Protein AF-A0A6G3MNH8-F1 (afdb_monomer)

Secondary structure (DSSP, 8-state):
-HHHHHHHHHHHHGGGSS-----EEEEEHHHHHHHHHHHHHHHHHT----SEEEEES-----S----HHHHHTTT-SSS-HHHHHHHHHHHTT----GGG---------

Foldseek 3Di:
DVVVVVVVVVCVVVVPDDDDDAAEFEDEADGLCVSVVVQVVCVVVVHDHGPYYYYHNYPNDLDPDPDPVVVVCCVDPVRHPVNVVVVSCVVVVVDDPPPPPPDPDPDDD

pLDDT: mean 75.55, std 18.02, range [35.78, 96.06]

Structure (mmCIF, N/CA/C/O backbone):
data_AF-A0A6G3MNH8-F1
#
_entry.id   AF-A0A6G3MNH8-F1
#
loop_
_atom_site.group_PDB
_atom_site.id
_atom_site.type_symbol
_atom_site.label_atom_id
_atom_site.label_alt_id
_atom_site.label_comp_id
_atom_site.label_asym_id
_atom_site.label_entity_id
_atom_site.label_seq_id
_atom_site.pdbx_PDB_ins_code
_atom_site.Cartn_x
_atom_site.Cartn_y
_atom_site.Cartn_z
_atom_site.occupancy
_atom_site.B_iso_or_equiv
_atom_site.auth_seq_id
_atom_site.auth_comp_id
_atom_site.auth_asym_id
_atom_site.auth_atom_id
_atom_site.pdbx_PDB_model_num
ATOM 1 N N . PHE A 1 1 ? 3.666 -0.097 7.304 1.00 88.25 1 PHE A N 1
ATOM 2 C CA . PHE A 1 1 ? 3.098 -1.074 8.266 1.00 88.25 1 PHE A CA 1
ATOM 3 C C . PHE A 1 1 ? 3.260 -0.611 9.705 1.00 88.25 1 PHE A C 1
ATOM 5 O O . PHE A 1 1 ? 2.251 -0.411 10.350 1.00 88.25 1 PHE A O 1
ATOM 12 N N . TYR A 1 2 ? 4.476 -0.385 10.215 1.00 92.62 2 TYR A N 1
ATOM 13 C CA . TYR A 1 2 ? 4.651 0.056 11.611 1.00 92.62 2 TYR A CA 1
ATOM 14 C C . TYR A 1 2 ? 3.930 1.371 11.926 1.00 92.62 2 TYR A C 1
ATOM 16 O O . TYR A 1 2 ? 3.237 1.448 12.929 1.00 92.62 2 TYR A O 1
ATOM 24 N N . VAL A 1 3 ? 3.977 2.337 11.003 1.00 91.25 3 VAL A N 1
ATOM 25 C CA . VAL A 1 3 ? 3.197 3.585 11.092 1.00 91.25 3 VAL A CA 1
ATOM 26 C C . VAL A 1 3 ? 1.692 3.319 11.211 1.00 91.25 3 VAL A C 1
ATOM 28 O O . VAL A 1 3 ? 1.011 3.986 11.975 1.00 91.25 3 VAL A O 1
ATOM 31 N N . TYR A 1 4 ? 1.173 2.305 10.511 1.00 91.00 4 TYR A N 1
ATOM 32 C CA . TYR A 1 4 ? -0.231 1.913 10.633 1.00 91.00 4 TYR A CA 1
ATOM 33 C C . TYR A 1 4 ? -0.532 1.345 12.022 1.00 91.00 4 TYR A C 1
ATOM 35 O O . TYR A 1 4 ? -1.508 1.745 12.642 1.00 91.00 4 TYR A O 1
ATOM 43 N N . CYS A 1 5 ? 0.319 0.454 12.539 1.00 90.19 5 CYS A N 1
ATOM 44 C CA . CYS A 1 5 ? 0.157 -0.075 13.892 1.00 90.19 5 CYS A CA 1
ATOM 45 C C . CYS A 1 5 ? 0.201 1.040 14.941 1.00 90.19 5 CYS A C 1
ATOM 47 O O . CYS A 1 5 ? -0.641 1.054 15.830 1.00 90.19 5 CYS A O 1
ATOM 49 N N . TRP A 1 6 ? 1.137 1.983 14.805 1.00 89.75 6 TRP A N 1
ATOM 50 C CA . TRP A 1 6 ? 1.223 3.157 15.670 1.00 89.75 6 TRP A CA 1
ATOM 51 C C . TRP A 1 6 ? -0.060 3.991 15.597 1.00 89.75 6 TRP A C 1
ATOM 53 O O . TRP A 1 6 ? -0.683 4.232 16.623 1.00 89.75 6 TRP A O 1
ATOM 63 N N . ALA A 1 7 ? -0.542 4.309 14.393 1.00 86.56 7 ALA A N 1
ATOM 64 C CA . ALA A 1 7 ? -1.792 5.041 14.211 1.00 86.56 7 ALA A CA 1
ATOM 65 C C . ALA A 1 7 ? -3.006 4.302 14.802 1.00 86.56 7 ALA A C 1
ATOM 67 O O . ALA A 1 7 ? -3.892 4.932 15.370 1.00 86.56 7 ALA A O 1
ATOM 68 N N . VAL A 1 8 ? -3.075 2.972 14.697 1.00 84.88 8 VAL A N 1
ATOM 69 C CA . VAL A 1 8 ? -4.150 2.174 15.314 1.00 84.88 8 VAL A CA 1
ATOM 70 C C . VAL A 1 8 ? -4.048 2.184 16.843 1.00 84.88 8 VAL A C 1
ATOM 72 O O . VAL A 1 8 ? -5.078 2.261 17.512 1.00 84.88 8 VAL A O 1
ATOM 75 N N . LEU A 1 9 ? -2.838 2.112 17.402 1.00 83.50 9 LEU A N 1
ATOM 76 C CA . LEU A 1 9 ? -2.605 2.169 18.847 1.00 83.50 9 LEU A CA 1
ATOM 77 C C . LEU A 1 9 ? -2.957 3.545 19.415 1.00 83.50 9 LEU A C 1
ATOM 79 O O . LEU A 1 9 ? -3.740 3.610 20.356 1.00 83.50 9 LEU A O 1
ATOM 83 N N . GLU A 1 10 ? -2.485 4.627 18.798 1.00 75.56 10 GLU A N 1
ATOM 84 C CA . GLU A 1 10 ? -2.843 6.001 19.179 1.00 75.56 10 GLU A CA 1
ATOM 85 C C . GLU A 1 10 ? -4.349 6.239 19.076 1.00 75.56 10 GLU A C 1
ATOM 87 O O . GLU A 1 10 ? -4.965 6.801 19.979 1.00 75.56 10 GLU A O 1
ATOM 92 N N . ASN A 1 11 ? -4.985 5.738 18.012 1.00 67.19 11 ASN A N 1
ATOM 93 C CA . ASN A 1 11 ? -6.437 5.820 17.894 1.00 67.19 11 ASN A CA 1
ATOM 94 C C . ASN A 1 11 ? -7.151 5.059 19.013 1.00 67.19 11 ASN A C 1
ATOM 96 O O . ASN A 1 11 ? -8.184 5.538 19.465 1.00 67.19 11 ASN A O 1
ATOM 100 N N . LYS A 1 12 ? -6.622 3.923 19.490 1.00 60.50 12 LYS A N 1
ATOM 101 C CA . LYS A 1 12 ? -7.172 3.230 20.666 1.00 60.50 12 LYS A CA 1
ATOM 102 C C . LYS A 1 12 ? -6.968 4.045 21.946 1.00 60.50 12 LYS A C 1
ATOM 104 O O . LYS A 1 12 ? -7.919 4.175 22.712 1.00 60.50 12 LYS A O 1
ATOM 109 N N . ILE A 1 13 ? -5.784 4.629 22.137 1.00 52.66 13 ILE A N 1
ATOM 110 C CA . ILE A 1 13 ? -5.415 5.427 23.319 1.00 52.66 13 ILE A CA 1
ATOM 111 C C . ILE A 1 13 ? -6.277 6.697 23.427 1.00 52.66 13 ILE A C 1
ATOM 113 O O . ILE A 1 13 ? -6.819 6.978 24.491 1.00 52.66 13 ILE A O 1
ATOM 117 N N . PHE A 1 14 ? -6.511 7.406 22.3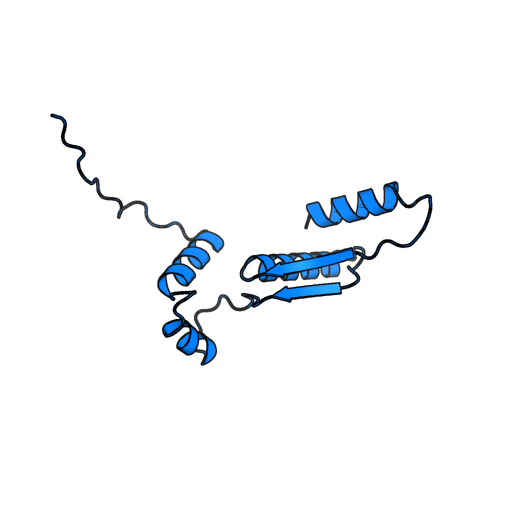20 1.00 51.78 14 PHE A N 1
ATOM 118 C CA . PHE A 1 14 ? -7.352 8.612 22.287 1.00 51.78 14 PHE A CA 1
ATOM 119 C C . PHE A 1 14 ? -8.869 8.334 22.236 1.00 51.78 14 PHE A C 1
ATOM 121 O O . PHE A 1 14 ? -9.657 9.274 22.290 1.00 51.78 14 PHE A O 1
ATOM 128 N N . SER A 1 15 ? -9.307 7.074 22.101 1.00 50.09 15 SER A N 1
ATOM 129 C CA . SER A 1 15 ? -10.726 6.713 21.891 1.00 50.09 15 SER A CA 1
ATOM 130 C C . SER A 1 15 ? -11.530 6.373 23.149 1.00 50.09 15 SER A C 1
ATOM 132 O O . SER A 1 15 ? -12.679 5.953 23.019 1.00 50.09 15 SER A O 1
ATOM 134 N N . GLN A 1 16 ? -10.995 6.577 24.361 1.00 52.41 16 GLN A N 1
ATOM 135 C CA . GLN A 1 16 ? -11.802 6.420 25.585 1.00 52.41 16 GLN A CA 1
ATOM 136 C C . GLN A 1 16 ? -13.023 7.357 25.621 1.00 52.41 16 GLN A C 1
ATOM 138 O O . GLN A 1 16 ? -13.966 7.095 26.362 1.00 52.41 16 GLN A O 1
ATOM 143 N N . GLN A 1 17 ? -13.058 8.399 24.785 1.00 48.31 17 GLN A N 1
ATOM 144 C CA . GLN A 1 17 ? -14.212 9.276 24.633 1.00 48.31 17 GLN A CA 1
ATOM 145 C C . GLN A 1 17 ? -14.522 9.500 23.140 1.00 48.31 17 GLN A C 1
ATOM 147 O O . GLN A 1 17 ? -13.797 10.182 22.425 1.00 48.31 17 GLN A O 1
ATOM 152 N N . SER A 1 18 ? -15.642 8.917 22.702 1.00 44.19 18 SER A N 1
ATOM 153 C CA . SER A 1 18 ? -16.427 9.261 21.503 1.00 44.19 18 SER A CA 1
ATOM 154 C C . SER A 1 18 ? -15.935 8.801 20.112 1.00 44.19 18 SER A C 1
ATOM 156 O O . SER A 1 18 ? -15.007 9.336 19.516 1.00 44.19 18 SER A O 1
ATOM 158 N N . CYS A 1 19 ? -16.721 7.871 19.545 1.00 52.00 19 CYS A N 1
ATOM 159 C CA . CYS A 1 19 ? -16.828 7.461 18.133 1.00 52.00 19 CYS A CA 1
ATOM 160 C C . CYS A 1 19 ? -15.667 6.648 17.520 1.00 52.00 19 CYS A C 1
ATOM 162 O O . CYS A 1 19 ? -14.535 7.102 17.390 1.00 52.00 19 CYS A O 1
ATOM 164 N N . LYS A 1 20 ? -15.992 5.435 17.033 1.00 58.47 20 LYS A N 1
ATOM 165 C CA . LYS A 1 20 ? -15.112 4.568 16.222 1.00 58.47 20 LYS A CA 1
ATOM 166 C C . LYS A 1 20 ? -14.533 5.362 15.039 1.00 58.47 20 LYS A C 1
ATOM 168 O O . LYS A 1 20 ? -15.230 5.588 14.049 1.00 58.47 20 LYS A O 1
ATOM 173 N N . LYS A 1 21 ? -13.269 5.785 15.128 1.00 67.88 21 LYS A N 1
ATOM 174 C CA . LYS A 1 21 ? -12.584 6.502 14.043 1.00 67.88 21 LYS A CA 1
ATOM 175 C C . LYS A 1 21 ? -12.395 5.570 12.846 1.00 67.88 21 LYS A C 1
ATOM 177 O O . LYS A 1 21 ? -11.865 4.468 12.982 1.00 67.88 21 LYS A O 1
ATOM 182 N N . LYS A 1 22 ? -12.852 6.012 11.671 1.00 82.00 22 LYS A N 1
ATOM 183 C CA . LYS A 1 22 ? -12.672 5.286 10.409 1.00 82.00 22 LYS A CA 1
ATOM 184 C C . LYS A 1 22 ? -11.252 5.518 9.902 1.00 82.00 22 LYS A C 1
ATOM 186 O O . LYS A 1 22 ? -10.834 6.665 9.780 1.00 82.00 22 LYS A O 1
ATOM 191 N N . ILE A 1 23 ? -10.527 4.447 9.592 1.00 87.38 23 ILE A N 1
ATOM 192 C CA . ILE A 1 23 ? -9.169 4.531 9.034 1.00 87.38 23 ILE A CA 1
ATOM 193 C C . ILE A 1 23 ? -9.231 4.145 7.560 1.00 87.38 23 ILE A C 1
ATOM 195 O O . ILE A 1 23 ? -9.737 3.073 7.235 1.00 87.38 23 ILE A O 1
ATOM 199 N N . ILE A 1 24 ? -8.706 4.994 6.678 1.00 91.25 24 ILE A N 1
ATOM 200 C CA . ILE A 1 24 ? -8.619 4.736 5.236 1.00 91.25 24 ILE A CA 1
ATOM 201 C C . ILE A 1 24 ? -7.144 4.732 4.845 1.00 91.25 24 ILE A C 1
ATOM 203 O O . ILE A 1 24 ? -6.398 5.632 5.228 1.00 91.25 24 ILE A O 1
ATOM 207 N N . LEU A 1 25 ? -6.721 3.711 4.101 1.00 93.25 25 LEU A N 1
ATOM 208 C CA . LEU A 1 25 ? -5.389 3.669 3.505 1.00 93.25 25 LEU A CA 1
ATOM 209 C C . LEU A 1 25 ? -5.454 4.191 2.073 1.00 93.25 25 LEU A C 1
ATOM 211 O O . LEU A 1 25 ? -6.310 3.765 1.300 1.00 93.25 25 LEU A O 1
ATOM 215 N N . MET A 1 26 ? -4.534 5.080 1.715 1.00 95.00 26 MET A N 1
ATOM 216 C CA . MET A 1 26 ? -4.491 5.709 0.400 1.00 95.00 26 MET A CA 1
ATOM 217 C C . MET A 1 26 ? -3.067 5.753 -0.137 1.00 95.00 26 MET A C 1
ATOM 219 O O . MET A 1 26 ? -2.134 6.013 0.623 1.00 95.00 26 MET A O 1
ATOM 223 N N . GLY A 1 27 ? -2.911 5.519 -1.439 1.00 93.88 27 GLY A N 1
ATOM 224 C CA . GLY A 1 27 ? -1.645 5.707 -2.138 1.00 93.88 27 GLY A CA 1
ATOM 225 C C . GLY A 1 27 ? -1.827 5.854 -3.643 1.00 93.88 27 GLY A C 1
ATOM 226 O O . GLY A 1 27 ? -2.847 5.445 -4.204 1.00 93.88 27 GLY A O 1
ATOM 227 N N . ASP A 1 28 ? -0.812 6.411 -4.289 1.00 94.50 28 ASP A N 1
ATOM 228 C CA . ASP A 1 28 ? -0.753 6.660 -5.725 1.00 94.50 28 ASP A CA 1
ATOM 229 C C . ASP A 1 28 ? 0.478 5.968 -6.347 1.00 94.50 28 ASP A C 1
ATOM 231 O O . ASP A 1 28 ? 1.455 5.726 -5.643 1.00 94.50 28 ASP A O 1
ATOM 235 N N . SER A 1 29 ? 0.440 5.569 -7.623 1.00 89.25 29 SER A N 1
ATOM 236 C CA . SER A 1 29 ? 1.549 4.907 -8.351 1.00 89.25 29 SER A CA 1
ATOM 237 C C . SER A 1 29 ? 2.284 3.845 -7.520 1.00 89.25 29 SER A C 1
ATOM 239 O O . SER A 1 29 ? 1.759 2.744 -7.309 1.00 89.25 29 SER A O 1
ATOM 241 N N . SER A 1 30 ? 3.500 4.139 -7.049 1.00 88.06 30 SER A N 1
ATOM 242 C CA . SER A 1 30 ? 4.348 3.265 -6.232 1.00 88.06 30 SER A CA 1
ATOM 243 C C . SER A 1 30 ? 3.939 3.250 -4.758 1.00 88.06 30 SER A C 1
ATOM 245 O O . SER A 1 30 ? 4.049 2.214 -4.094 1.00 88.06 30 SER A O 1
ATOM 247 N N . GLY A 1 31 ? 3.375 4.349 -4.258 1.00 89.31 31 GLY A N 1
ATOM 248 C CA . GLY A 1 31 ? 2.737 4.433 -2.948 1.00 89.31 31 GLY A CA 1
ATOM 249 C C . GLY A 1 31 ? 1.501 3.540 -2.843 1.00 89.31 31 GLY A C 1
ATOM 250 O O . GLY A 1 31 ? 1.285 2.906 -1.811 1.00 89.31 31 GLY A O 1
ATOM 251 N N . ALA A 1 32 ? 0.730 3.388 -3.921 1.00 92.12 32 ALA A N 1
ATOM 252 C CA . ALA A 1 32 ? -0.411 2.472 -3.945 1.00 92.12 32 ALA A CA 1
ATOM 253 C C . ALA A 1 32 ? 0.022 0.999 -3.792 1.00 92.12 32 ALA A C 1
ATOM 255 O O . ALA A 1 32 ? -0.615 0.233 -3.067 1.00 92.12 32 ALA A O 1
ATOM 256 N N . ASN A 1 33 ? 1.147 0.611 -4.404 1.00 92.44 33 ASN A N 1
ATOM 257 C CA . ASN A 1 33 ? 1.740 -0.714 -4.205 1.00 92.44 33 ASN A CA 1
ATOM 258 C C . ASN A 1 33 ? 2.192 -0.924 -2.748 1.00 92.44 33 ASN A C 1
ATOM 260 O O . ASN A 1 33 ? 1.904 -1.960 -2.144 1.00 92.44 33 ASN A O 1
ATOM 264 N N . LEU A 1 34 ? 2.829 0.086 -2.142 1.00 92.25 34 LEU A N 1
ATOM 265 C CA . LEU A 1 34 ? 3.187 0.054 -0.720 1.00 92.25 34 LEU A CA 1
ATOM 266 C C . LEU A 1 34 ? 1.948 -0.146 0.163 1.00 92.25 34 LEU A C 1
ATOM 268 O O . LEU A 1 34 ? 1.963 -0.967 1.079 1.00 92.25 34 LEU A O 1
ATOM 272 N N . VAL A 1 35 ? 0.874 0.587 -0.119 1.00 94.81 35 VAL A N 1
ATOM 273 C CA . VAL A 1 35 ? -0.393 0.527 0.615 1.00 94.81 35 VAL A CA 1
ATOM 274 C C . VAL A 1 35 ? -1.038 -0.856 0.519 1.00 94.81 35 VAL A C 1
ATOM 276 O O . VAL A 1 35 ? -1.448 -1.403 1.545 1.00 94.81 35 VAL A O 1
ATOM 279 N N . VAL A 1 36 ? -1.039 -1.474 -0.664 1.00 94.81 36 VAL A N 1
ATOM 280 C CA . VAL A 1 36 ? -1.487 -2.865 -0.841 1.00 94.81 36 VAL A C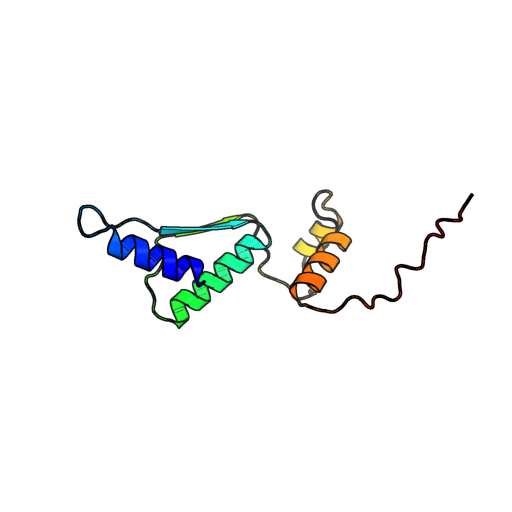A 1
ATOM 281 C C . VAL A 1 36 ? -0.618 -3.835 -0.039 1.00 94.81 36 VAL A C 1
ATOM 283 O O . VAL A 1 36 ? -1.153 -4.680 0.680 1.00 94.81 36 VAL A O 1
ATOM 286 N N . GLY A 1 37 ? 0.709 -3.691 -0.073 1.00 94.25 37 GLY A N 1
ATOM 287 C CA . GLY A 1 37 ? 1.613 -4.521 0.731 1.00 94.25 37 GLY A CA 1
ATOM 288 C C . GLY A 1 37 ? 1.385 -4.364 2.241 1.00 94.25 37 GLY A C 1
ATOM 289 O O . GLY A 1 37 ? 1.409 -5.341 2.995 1.00 94.25 37 GLY A O 1
ATOM 290 N N . VAL A 1 38 ? 1.097 -3.143 2.701 1.00 95.00 38 VAL A N 1
ATOM 291 C CA . VAL A 1 38 ? 0.713 -2.882 4.094 1.00 95.00 38 VAL A CA 1
ATOM 292 C C . VAL A 1 38 ? -0.611 -3.564 4.431 1.00 95.00 38 VAL A C 1
ATOM 294 O O . VAL A 1 38 ? -0.675 -4.223 5.468 1.00 95.00 38 VAL A O 1
ATOM 297 N N . MET A 1 39 ? -1.618 -3.475 3.560 1.00 94.62 39 MET A N 1
ATOM 298 C CA . MET A 1 39 ? -2.911 -4.143 3.732 1.00 94.62 39 MET A CA 1
ATOM 299 C C . MET A 1 39 ? -2.762 -5.666 3.835 1.00 94.62 39 MET A C 1
ATOM 301 O O . MET A 1 39 ? -3.259 -6.270 4.785 1.00 94.62 39 MET A O 1
ATOM 305 N N . GLN A 1 40 ? -2.005 -6.291 2.930 1.00 95.19 40 GLN A N 1
ATOM 306 C CA . GLN A 1 40 ? -1.725 -7.730 2.988 1.00 95.19 40 GLN A CA 1
ATOM 307 C C . GLN A 1 40 ? -1.060 -8.123 4.314 1.00 95.19 40 GLN A C 1
ATOM 309 O O . GLN A 1 40 ? -1.420 -9.127 4.933 1.00 95.19 40 GLN A O 1
ATOM 314 N N . LYS A 1 41 ? -0.111 -7.308 4.792 1.00 95.00 41 LYS A N 1
ATOM 315 C CA . LYS A 1 41 ? 0.566 -7.546 6.071 1.00 95.00 41 LYS A CA 1
ATOM 316 C C . LYS A 1 41 ? -0.373 -7.380 7.272 1.00 95.00 41 LYS A C 1
ATOM 318 O O . LYS A 1 41 ? -0.241 -8.146 8.224 1.00 95.00 41 LYS A O 1
ATOM 323 N N . ILE A 1 42 ? -1.308 -6.428 7.229 1.00 94.12 42 ILE A N 1
ATOM 324 C CA . ILE A 1 42 ? -2.359 -6.240 8.247 1.00 94.12 42 ILE A CA 1
ATOM 325 C C . ILE A 1 42 ? -3.246 -7.484 8.324 1.00 94.12 42 ILE A C 1
ATOM 327 O O . ILE A 1 42 ? -3.392 -8.041 9.412 1.00 94.12 42 ILE A O 1
ATOM 331 N N . ILE A 1 43 ? -3.749 -7.955 7.176 1.00 93.81 43 ILE A N 1
ATOM 332 C CA . ILE A 1 43 ? -4.601 -9.151 7.083 1.00 93.81 43 ILE A CA 1
ATOM 333 C C . ILE A 1 43 ? -3.859 -10.374 7.632 1.00 93.81 43 ILE A C 1
ATOM 335 O O . ILE A 1 43 ? -4.359 -11.051 8.526 1.00 93.81 43 ILE A O 1
ATOM 339 N N . LYS A 1 44 ? -2.624 -10.620 7.174 1.00 96.06 44 LYS A N 1
ATOM 340 C CA . LYS A 1 44 ? -1.816 -11.768 7.622 1.00 96.06 44 LYS A CA 1
ATOM 341 C C . LYS A 1 44 ? -1.514 -11.744 9.125 1.00 96.06 44 LYS A C 1
ATOM 343 O O . LYS A 1 44 ? -1.329 -12.796 9.728 1.00 96.06 44 LYS A O 1
ATOM 348 N N . LYS A 1 45 ? -1.407 -10.558 9.729 1.00 93.00 45 LYS A N 1
ATOM 349 C CA . LYS A 1 45 ? -1.151 -10.387 11.167 1.00 93.00 45 LYS A CA 1
ATOM 350 C C . LYS A 1 45 ? -2.429 -10.325 12.012 1.00 93.00 45 LYS A C 1
ATOM 352 O O . LYS A 1 45 ? -2.302 -10.239 13.229 1.00 93.00 45 LYS A O 1
ATOM 357 N N . GLY A 1 46 ? -3.618 -10.357 11.405 1.00 89.25 46 GLY A N 1
ATOM 358 C CA . GLY A 1 46 ? -4.896 -10.299 12.122 1.00 89.25 46 GLY A CA 1
ATOM 359 C C . GLY A 1 46 ? -5.116 -8.993 12.895 1.00 89.25 46 GLY A C 1
ATOM 360 O O . GLY A 1 46 ? -5.758 -8.995 13.941 1.00 89.25 46 GLY A O 1
ATOM 361 N N . ILE A 1 47 ? -4.538 -7.882 12.430 1.00 88.06 47 ILE A N 1
ATOM 362 C CA . ILE A 1 47 ? -4.702 -6.564 13.069 1.00 88.06 47 ILE A CA 1
ATOM 363 C C . ILE A 1 47 ? -6.025 -5.941 12.588 1.00 88.06 47 ILE A C 1
ATOM 365 O O . ILE A 1 47 ? -6.609 -6.398 11.607 1.00 88.06 47 ILE A O 1
ATOM 369 N N . TYR A 1 48 ? -6.503 -4.897 13.278 1.00 87.50 48 TYR A N 1
ATOM 370 C CA . TYR A 1 48 ? -7.644 -4.087 12.839 1.00 87.50 48 TYR A CA 1
ATOM 371 C C . TYR A 1 48 ? -7.540 -3.768 11.343 1.00 87.50 48 TYR A C 1
ATOM 373 O O . TYR A 1 48 ? -6.492 -3.329 10.877 1.00 87.50 48 TYR A O 1
ATOM 381 N N . ILE A 1 49 ? -8.618 -4.028 10.606 1.00 89.88 49 ILE A N 1
ATOM 382 C CA . ILE A 1 49 ? -8.678 -3.845 9.158 1.00 89.88 49 ILE A CA 1
ATOM 383 C C . ILE A 1 49 ? -9.166 -2.413 8.893 1.00 89.88 49 ILE A C 1
ATOM 385 O O . ILE A 1 49 ? -10.172 -2.004 9.480 1.00 89.88 49 ILE A O 1
ATOM 389 N N . PRO A 1 50 ? -8.480 -1.623 8.045 1.00 89.81 50 PRO A N 1
ATOM 390 C CA . PRO A 1 50 ? -8.946 -0.288 7.688 1.00 89.81 50 PRO A CA 1
ATOM 391 C C . PRO A 1 50 ? -10.311 -0.360 6.989 1.00 89.81 50 PRO A C 1
ATOM 393 O O . PRO A 1 50 ? -10.629 -1.321 6.295 1.00 89.81 50 PRO A O 1
ATOM 396 N N . ASN A 1 51 ? -11.116 0.684 7.150 1.00 90.25 51 ASN A N 1
ATOM 397 C CA . ASN A 1 51 ? -12.476 0.762 6.620 1.00 90.25 51 ASN A CA 1
ATOM 398 C C . ASN A 1 51 ? -12.526 0.940 5.100 1.00 90.25 51 ASN A C 1
ATOM 400 O O . ASN A 1 51 ? -13.570 0.710 4.498 1.00 90.25 51 ASN A O 1
ATOM 404 N N . GLY A 1 52 ? -11.428 1.379 4.489 1.00 90.81 52 GLY A N 1
ATOM 405 C CA . GLY A 1 52 ? -11.354 1.600 3.055 1.00 90.81 52 GLY A CA 1
ATOM 406 C C . GLY A 1 52 ? -9.923 1.624 2.543 1.00 90.81 52 GLY A C 1
ATOM 407 O O . GLY A 1 52 ? -8.974 1.881 3.293 1.00 90.81 52 GLY A O 1
ATOM 408 N N . LEU A 1 53 ? -9.802 1.364 1.245 1.00 93.88 53 LEU A N 1
ATOM 409 C CA . LEU A 1 53 ? -8.559 1.377 0.492 1.00 93.88 53 LEU A CA 1
ATOM 410 C C . LEU A 1 53 ? -8.765 2.220 -0.768 1.00 93.88 53 LEU A C 1
ATOM 412 O O . LEU A 1 53 ? -9.676 1.942 -1.544 1.00 93.88 53 LEU A O 1
ATOM 416 N N . VAL A 1 54 ? -7.926 3.232 -0.971 1.00 95.69 54 VAL A N 1
ATOM 417 C CA . VAL A 1 54 ? -7.969 4.113 -2.145 1.00 95.69 54 VAL A CA 1
ATOM 418 C C . VAL A 1 54 ? -6.650 3.983 -2.896 1.00 95.69 54 VAL A C 1
ATOM 420 O O . VAL A 1 54 ? -5.589 4.312 -2.368 1.00 95.69 54 VAL A O 1
ATOM 423 N N . LEU A 1 55 ? -6.716 3.477 -4.126 1.00 94.81 55 LEU A N 1
ATOM 424 C CA . LEU A 1 55 ? -5.550 3.219 -4.966 1.00 94.81 55 LEU A CA 1
ATOM 425 C C . LEU A 1 55 ? -5.665 4.037 -6.247 1.00 94.81 55 LEU A C 1
ATOM 427 O O . LEU A 1 55 ? -6.582 3.814 -7.036 1.00 94.81 55 LEU A O 1
ATOM 431 N N . ILE A 1 56 ? -4.732 4.959 -6.465 1.00 92.75 56 ILE A N 1
ATOM 432 C CA . ILE A 1 56 ? -4.709 5.788 -7.672 1.00 92.75 56 ILE A CA 1
ATOM 433 C C . ILE A 1 56 ? -3.596 5.280 -8.596 1.00 92.75 56 ILE A C 1
ATOM 435 O O . ILE 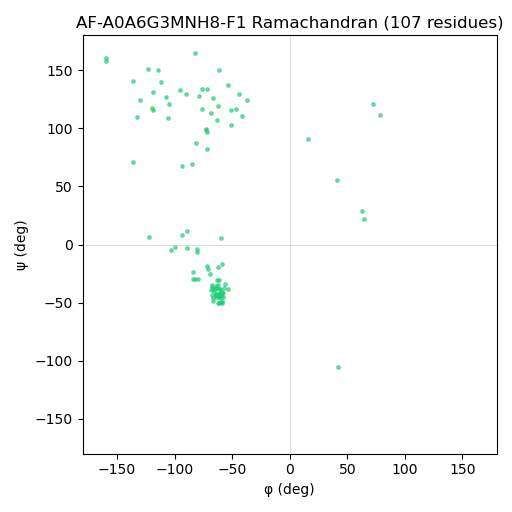A 1 56 ? -2.443 5.200 -8.177 1.00 92.75 56 ILE A O 1
ATOM 439 N N . TYR A 1 57 ? -3.957 4.876 -9.823 1.00 87.56 57 TYR A N 1
ATOM 440 C CA . TYR A 1 57 ? -3.046 4.321 -10.846 1.00 87.56 57 TYR A CA 1
ATOM 441 C C . TYR A 1 57 ? -1.992 3.330 -10.282 1.00 87.56 57 TYR A C 1
ATOM 443 O O . TYR A 1 57 ? -0.788 3.537 -10.435 1.00 87.56 57 TYR A O 1
ATOM 451 N N . PRO A 1 58 ? -2.401 2.251 -9.582 1.00 87.19 58 PRO A N 1
ATOM 452 C CA . PRO A 1 58 ? -1.480 1.472 -8.761 1.00 87.19 58 PRO A CA 1
ATOM 453 C C . PRO A 1 58 ? -0.485 0.628 -9.571 1.00 87.19 58 PRO A C 1
ATOM 455 O O . PRO A 1 58 ? -0.860 -0.138 -10.458 1.00 87.19 58 PRO A O 1
ATOM 458 N N . THR A 1 59 ? 0.795 0.677 -9.194 1.00 85.38 59 THR A N 1
ATOM 459 C CA . THR A 1 59 ? 1.865 -0.136 -9.807 1.00 85.38 59 THR A CA 1
ATOM 460 C C . THR A 1 59 ? 1.967 -1.534 -9.181 1.00 85.38 59 THR A C 1
ATOM 462 O O . THR A 1 59 ? 2.920 -1.859 -8.479 1.00 85.38 59 THR A O 1
ATOM 465 N N . LEU A 1 60 ? 0.965 -2.388 -9.421 1.00 84.56 60 LEU A N 1
ATOM 466 C CA . LEU A 1 60 ? 0.898 -3.728 -8.804 1.00 84.56 60 LEU A CA 1
ATOM 467 C C . LEU A 1 60 ? 1.711 -4.803 -9.538 1.00 84.56 60 LEU A C 1
ATOM 469 O O . LEU A 1 60 ? 2.095 -5.802 -8.935 1.00 84.56 60 LEU A O 1
ATOM 473 N N . ASN A 1 61 ? 1.978 -4.618 -10.833 1.00 79.56 61 ASN A N 1
ATOM 474 C CA . ASN A 1 61 ? 2.723 -5.583 -11.637 1.00 79.56 61 ASN A CA 1
ATOM 475 C C . ASN A 1 61 ? 4.151 -5.084 -11.907 1.00 79.56 61 ASN A C 1
ATOM 477 O O . ASN A 1 61 ? 4.354 -4.150 -12.684 1.00 79.56 61 ASN A O 1
ATOM 481 N N . MET A 1 62 ? 5.140 -5.721 -11.273 1.00 73.44 62 MET A N 1
ATOM 482 C CA . MET A 1 62 ? 6.570 -5.436 -11.481 1.00 73.44 62 MET A CA 1
ATOM 483 C C . MET A 1 62 ? 7.268 -6.426 -12.421 1.00 73.44 62 MET A C 1
ATOM 485 O O . MET A 1 62 ? 8.463 -6.268 -12.697 1.00 73.44 62 MET A O 1
ATOM 489 N N . VAL A 1 63 ? 6.551 -7.439 -12.916 1.00 76.06 63 VAL A N 1
ATOM 490 C CA . VAL A 1 63 ? 7.108 -8.423 -13.846 1.00 76.06 63 VAL A CA 1
ATOM 491 C C . VAL A 1 63 ? 7.206 -7.795 -15.233 1.00 76.06 63 VAL A C 1
ATOM 493 O O . VAL A 1 63 ? 6.269 -7.153 -15.712 1.00 76.06 63 VAL A O 1
ATOM 496 N N . GLU A 1 64 ? 8.348 -7.982 -15.893 1.00 65.69 64 GLU A N 1
ATOM 497 C CA . GLU A 1 64 ? 8.535 -7.594 -17.292 1.00 65.69 64 GLU A CA 1
ATOM 498 C C . GLU A 1 64 ? 7.751 -8.552 -18.185 1.00 65.69 64 GLU A C 1
ATOM 500 O O . GLU A 1 64 ? 8.267 -9.539 -18.693 1.00 65.69 64 GLU A O 1
ATOM 505 N N . THR A 1 65 ? 6.460 -8.273 -18.319 1.00 72.75 65 THR A N 1
ATOM 506 C CA . THR A 1 65 ? 5.566 -8.973 -19.236 1.00 72.75 65 THR A CA 1
ATOM 507 C C . THR A 1 65 ? 5.154 -8.018 -20.342 1.00 72.75 65 THR A C 1
ATOM 509 O O . THR A 1 65 ? 4.901 -6.833 -20.104 1.00 72.75 65 THR A O 1
ATOM 512 N N . LEU A 1 66 ? 5.102 -8.533 -21.566 1.00 69.06 66 LEU A N 1
ATOM 513 C CA . LEU A 1 66 ? 4.516 -7.829 -22.698 1.00 69.06 66 LEU A CA 1
ATOM 514 C C . LEU A 1 66 ? 2.999 -7.807 -22.496 1.00 69.06 66 LEU A C 1
ATOM 516 O O . LEU A 1 66 ? 2.314 -8.782 -22.787 1.00 69.06 66 LEU A O 1
ATOM 520 N N . SER A 1 67 ? 2.484 -6.709 -21.944 1.00 75.81 67 SER A N 1
ATOM 521 C CA . SER A 1 67 ? 1.047 -6.457 -21.841 1.00 75.81 67 SER A CA 1
ATOM 522 C C . SER A 1 67 ? 0.652 -5.247 -22.693 1.00 75.81 67 SER A C 1
ATOM 524 O O . SER A 1 67 ? 1.456 -4.319 -22.837 1.00 75.81 67 SER A O 1
ATOM 526 N N . PRO A 1 68 ? -0.582 -5.201 -23.229 1.00 72.56 68 PRO A N 1
ATOM 527 C CA . PRO A 1 68 ? -1.070 -4.056 -24.003 1.00 72.56 68 PRO A CA 1
ATOM 528 C C . PRO A 1 68 ? -0.929 -2.722 -23.255 1.00 72.56 68 PRO A C 1
ATOM 530 O O . PRO A 1 68 ? -0.518 -1.722 -23.835 1.00 72.56 68 PRO A O 1
ATOM 533 N N . SER A 1 69 ? -1.163 -2.717 -21.938 1.00 75.06 69 SER A N 1
ATOM 534 C CA . SER A 1 69 ? -0.977 -1.536 -21.086 1.00 75.06 69 SER A CA 1
ATOM 535 C C . SER A 1 69 ? 0.477 -1.062 -21.029 1.00 75.06 69 SER A C 1
ATOM 537 O O . SER A 1 69 ? 0.729 0.129 -20.894 1.00 75.06 69 SER A O 1
ATOM 539 N N . ARG A 1 70 ? 1.447 -1.976 -21.153 1.00 71.19 70 ARG A N 1
ATOM 540 C CA . ARG A 1 70 ? 2.878 -1.654 -21.123 1.00 71.19 70 ARG A CA 1
ATOM 541 C C . ARG A 1 70 ? 3.397 -1.157 -22.469 1.00 71.19 70 ARG A C 1
ATOM 543 O O . ARG A 1 70 ? 4.308 -0.336 -22.499 1.00 71.19 70 ARG A O 1
ATOM 550 N N . LEU A 1 71 ? 2.783 -1.616 -23.559 1.00 69.50 71 LEU A N 1
ATOM 551 C CA . LEU A 1 71 ? 2.973 -1.036 -24.887 1.00 69.50 71 LEU A CA 1
ATOM 552 C C . LEU A 1 71 ? 2.382 0.381 -24.952 1.00 69.50 71 LEU A C 1
ATOM 554 O O . LEU A 1 71 ? 2.985 1.267 -25.544 1.00 69.50 71 LEU A O 1
ATOM 558 N N . LEU A 1 72 ? 1.271 0.628 -24.253 1.00 68.88 72 LEU A N 1
ATOM 559 C CA . LEU A 1 72 ? 0.717 1.974 -24.105 1.00 68.88 72 LEU A CA 1
ATOM 560 C C . LEU A 1 72 ? 1.632 2.894 -23.277 1.00 68.88 72 LEU A C 1
ATOM 562 O O . LEU A 1 72 ? 1.833 4.040 -23.661 1.00 68.88 72 LEU A O 1
ATOM 566 N N . SER A 1 73 ? 2.277 2.389 -22.216 1.00 67.88 73 SER A N 1
ATOM 567 C CA . SER A 1 73 ? 3.307 3.142 -21.469 1.00 67.88 73 SER A CA 1
ATOM 568 C C . SER A 1 73 ? 4.534 3.515 -22.312 1.00 67.88 73 SER A C 1
ATOM 570 O O . SER A 1 73 ? 5.278 4.416 -21.944 1.00 67.88 73 SER A O 1
ATOM 572 N N . PHE A 1 74 ? 4.768 2.837 -23.438 1.00 64.81 74 PHE A N 1
ATOM 573 C CA . PHE A 1 74 ? 5.822 3.205 -24.389 1.00 64.81 74 PHE A CA 1
ATOM 574 C C . PHE A 1 74 ? 5.509 4.522 -25.116 1.00 64.81 74 PHE A C 1
ATOM 576 O O . PHE A 1 74 ? 6.423 5.211 -25.560 1.00 64.81 74 PHE A O 1
ATOM 583 N N . ILE A 1 75 ? 4.221 4.852 -25.226 1.00 73.50 75 ILE A N 1
ATOM 584 C CA . ILE A 1 75 ? 3.685 6.029 -25.919 1.00 73.50 75 ILE A CA 1
ATOM 585 C C . ILE A 1 75 ? 3.264 7.109 -24.894 1.00 73.50 75 ILE A C 1
ATOM 587 O O . ILE A 1 75 ? 2.903 8.217 -25.275 1.00 73.50 75 ILE A O 1
ATOM 591 N N . ASP A 1 76 ? 3.333 6.814 -23.589 1.00 75.69 76 ASP A N 1
ATOM 592 C CA . ASP A 1 76 ? 2.935 7.728 -22.516 1.00 75.69 76 ASP A CA 1
ATOM 593 C C . ASP A 1 76 ? 3.993 8.833 -22.293 1.00 75.69 76 ASP A C 1
ATOM 595 O O . ASP A 1 76 ? 5.122 8.535 -21.882 1.00 75.69 76 ASP A O 1
ATOM 599 N N . PRO A 1 77 ? 3.652 10.117 -22.525 1.00 63.97 77 PRO A N 1
ATOM 600 C CA . PRO A 1 77 ? 4.576 11.232 -22.336 1.00 63.97 77 PRO A CA 1
ATOM 601 C C . PRO A 1 77 ? 4.890 11.523 -20.859 1.00 63.97 77 PRO A C 1
ATOM 603 O O . PRO A 1 77 ? 5.921 12.133 -20.573 1.00 63.97 77 PRO A O 1
ATOM 606 N N . CYS A 1 78 ? 4.043 11.102 -19.912 1.00 67.94 78 CYS A N 1
ATOM 607 C CA . CYS A 1 78 ? 4.240 11.368 -18.484 1.00 67.94 78 CYS A CA 1
ATOM 608 C C . CYS A 1 78 ? 5.170 10.355 -17.807 1.00 67.94 78 CYS A C 1
ATOM 610 O O . CYS A 1 78 ? 5.856 10.704 -16.844 1.00 67.94 78 CYS A O 1
ATOM 612 N N . LEU A 1 79 ? 5.209 9.108 -18.284 1.00 68.69 79 LEU A N 1
ATOM 613 C CA . LEU A 1 79 ? 5.940 8.031 -17.616 1.00 68.69 79 LEU A CA 1
ATOM 614 C C . LEU A 1 79 ? 6.739 7.195 -1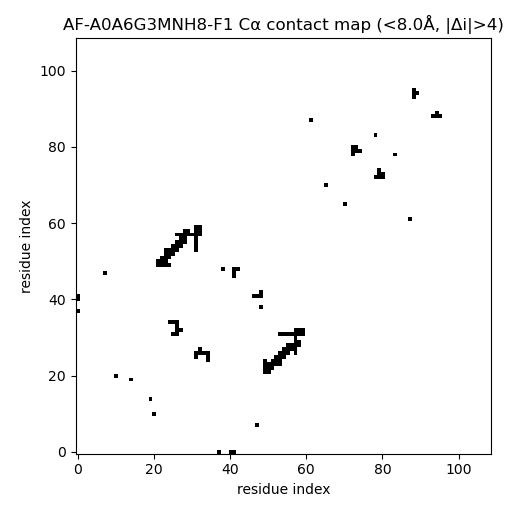8.617 1.00 68.69 79 LEU A C 1
ATOM 616 O O . LEU A 1 79 ? 6.440 6.033 -18.882 1.00 68.69 79 LEU A O 1
ATOM 620 N N . SER A 1 80 ? 7.803 7.805 -19.147 1.00 69.00 80 SER A N 1
ATOM 621 C CA . SER A 1 80 ? 8.707 7.142 -20.086 1.00 69.00 80 SER A CA 1
ATOM 622 C C . SER A 1 80 ? 9.237 5.819 -19.516 1.00 69.00 80 SER A C 1
ATOM 624 O O . SER A 1 80 ? 9.624 5.711 -18.344 1.00 69.00 80 SER A O 1
ATOM 626 N N . LEU A 1 81 ? 9.284 4.787 -20.361 1.00 72.00 81 LEU A N 1
ATOM 627 C CA . LEU A 1 81 ? 9.664 3.435 -19.945 1.00 72.00 81 LEU A CA 1
ATOM 628 C C . LEU A 1 81 ? 11.048 3.384 -19.266 1.00 72.00 81 LEU A C 1
ATOM 630 O O . LEU A 1 81 ? 11.246 2.613 -18.325 1.00 72.00 81 LEU A O 1
ATOM 634 N N . GLY A 1 82 ? 11.985 4.237 -19.695 1.00 74.62 82 GLY A N 1
ATOM 635 C CA . GLY A 1 82 ? 13.315 4.355 -19.091 1.00 74.62 82 GLY A CA 1
ATOM 636 C C . GLY A 1 82 ? 13.268 4.772 -17.618 1.00 74.62 82 GLY A C 1
ATOM 637 O O . GLY A 1 82 ? 13.911 4.141 -16.775 1.00 74.62 82 GLY A O 1
ATOM 638 N N . ASN A 1 83 ? 12.441 5.765 -17.279 1.00 76.56 83 ASN A N 1
ATOM 639 C CA . ASN A 1 83 ? 12.270 6.216 -15.897 1.00 76.56 83 ASN A CA 1
ATOM 640 C C . ASN A 1 83 ? 11.627 5.126 -15.032 1.00 76.56 83 ASN A C 1
ATOM 642 O O . ASN A 1 83 ? 12.070 4.886 -13.907 1.00 76.56 83 ASN A O 1
ATOM 646 N N . PHE A 1 84 ? 10.647 4.399 -15.576 1.00 79.69 84 PHE A N 1
ATOM 647 C CA . PHE A 1 84 ? 10.032 3.272 -14.875 1.00 79.69 84 PHE A CA 1
ATOM 648 C C . PHE A 1 84 ? 11.045 2.163 -14.548 1.00 79.69 84 PHE A C 1
ATOM 650 O O . PHE A 1 84 ? 11.056 1.649 -13.428 1.00 79.69 84 PHE A O 1
ATOM 657 N N . ILE A 1 85 ? 11.899 1.780 -15.506 1.00 80.94 85 ILE A N 1
ATOM 658 C CA . ILE A 1 85 ? 12.917 0.734 -15.305 1.00 80.94 85 ILE A CA 1
ATOM 659 C C . ILE A 1 85 ? 13.902 1.150 -14.207 1.00 80.94 85 ILE A C 1
ATOM 661 O O . ILE A 1 85 ? 14.209 0.341 -13.328 1.00 80.94 85 ILE A O 1
ATOM 665 N N . ASN A 1 86 ? 14.337 2.412 -14.207 1.00 81.38 86 ASN A N 1
ATOM 666 C CA . ASN A 1 86 ? 15.242 2.940 -13.187 1.00 81.38 86 ASN A CA 1
ATOM 667 C C . ASN A 1 86 ? 14.616 2.898 -11.789 1.00 81.38 86 ASN A C 1
ATOM 669 O O . ASN A 1 86 ? 15.216 2.339 -10.869 1.00 81.38 86 ASN A O 1
ATOM 673 N N . ILE A 1 87 ? 13.389 3.411 -11.638 1.00 83.00 87 ILE A N 1
ATOM 674 C CA . ILE A 1 87 ? 12.661 3.397 -10.359 1.00 83.00 87 ILE A CA 1
ATOM 675 C C . ILE A 1 87 ? 12.466 1.959 -9.871 1.00 83.00 87 ILE A C 1
ATOM 677 O O . ILE A 1 87 ? 12.695 1.668 -8.697 1.00 83.00 87 ILE A O 1
ATOM 681 N N . LYS A 1 88 ? 12.108 1.039 -10.772 1.00 82.94 88 LYS A N 1
ATOM 682 C CA . LYS A 1 88 ? 11.957 -0.380 -10.440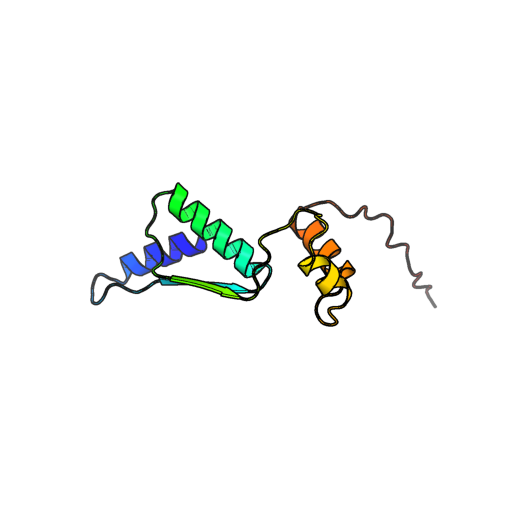 1.00 82.94 88 LYS A CA 1
ATOM 683 C C . LYS A 1 88 ? 13.270 -0.999 -9.956 1.00 82.94 88 LYS A C 1
ATOM 685 O O . LYS A 1 88 ? 13.267 -1.724 -8.965 1.00 82.94 88 LYS A O 1
ATOM 690 N N . ASN A 1 89 ? 14.387 -0.726 -10.626 1.00 84.12 89 ASN A N 1
ATOM 691 C CA . ASN A 1 89 ? 15.693 -1.261 -10.234 1.00 84.12 89 ASN A CA 1
ATOM 692 C C . ASN A 1 89 ? 16.129 -0.743 -8.859 1.00 84.12 89 ASN A C 1
ATOM 694 O O . ASN A 1 89 ? 16.569 -1.542 -8.030 1.00 84.12 89 ASN A O 1
ATOM 698 N N . CYS A 1 90 ? 15.923 0.551 -8.592 1.00 84.38 90 CYS A N 1
ATOM 699 C CA . CYS A 1 90 ? 16.140 1.141 -7.271 1.00 84.38 90 CYS A CA 1
ATOM 700 C C . CYS A 1 90 ? 15.254 0.479 -6.208 1.00 84.38 90 CYS A C 1
ATOM 702 O O . CYS A 1 90 ? 15.740 0.122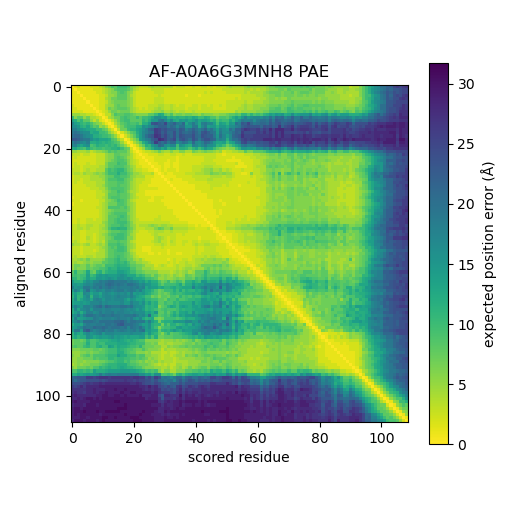 -5.138 1.00 84.38 90 CYS A O 1
ATOM 704 N N . TYR A 1 91 ? 13.973 0.262 -6.515 1.00 84.31 91 TYR A N 1
ATOM 705 C CA . TYR A 1 91 ? 13.025 -0.364 -5.594 1.00 84.31 91 TYR A CA 1
ATOM 706 C C . TYR A 1 91 ? 13.390 -1.818 -5.257 1.00 84.31 91 TYR A C 1
ATOM 708 O O . TYR A 1 91 ? 13.247 -2.247 -4.116 1.00 84.31 91 TYR A O 1
ATOM 716 N N . LEU A 1 92 ? 13.894 -2.575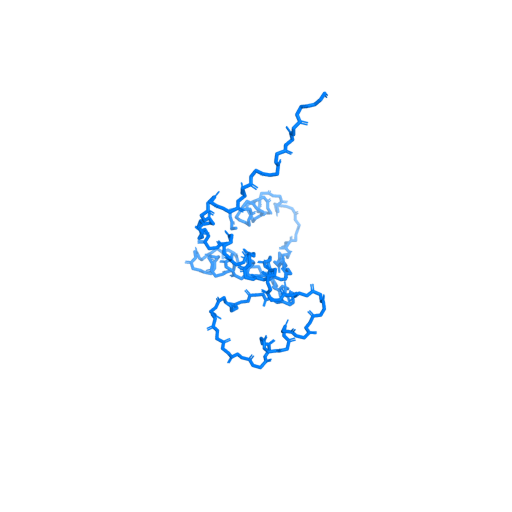 -6.236 1.00 85.50 92 LEU A N 1
ATOM 717 C CA . LEU A 1 92 ? 14.332 -3.963 -6.057 1.00 85.50 92 LEU A CA 1
ATOM 718 C C . LEU A 1 92 ? 15.735 -4.088 -5.439 1.00 85.50 92 LEU A C 1
ATOM 720 O O . LEU A 1 92 ? 16.195 -5.208 -5.223 1.00 85.50 92 LEU A O 1
ATOM 724 N N . GLY A 1 93 ? 16.437 -2.976 -5.197 1.00 82.00 93 GLY A N 1
ATOM 725 C CA . GLY A 1 93 ? 17.808 -2.995 -4.681 1.00 82.00 93 GLY A CA 1
ATOM 726 C C . GLY A 1 93 ? 18.818 -3.626 -5.645 1.00 82.00 93 GLY A C 1
ATOM 727 O O . GLY A 1 93 ? 19.876 -4.087 -5.216 1.00 82.00 93 GLY A O 1
ATOM 728 N N . LYS A 1 94 ? 18.516 -3.673 -6.951 1.00 75.06 94 LYS A N 1
ATOM 729 C CA . LYS A 1 94 ? 19.489 -4.105 -7.961 1.00 75.06 94 LYS A CA 1
ATOM 730 C C . LYS A 1 94 ? 20.523 -2.991 -8.105 1.00 75.06 94 LYS A C 1
ATOM 732 O O . LYS A 1 94 ? 20.256 -1.982 -8.750 1.00 75.06 94 LYS A O 1
ATOM 737 N N . ASN A 1 95 ? 21.674 -3.165 -7.456 1.00 55.09 95 ASN A N 1
ATOM 738 C CA . ASN A 1 95 ? 22.803 -2.240 -7.514 1.00 55.09 95 ASN A CA 1
ATOM 739 C C . ASN A 1 95 ? 23.097 -1.846 -8.967 1.00 55.09 95 ASN A C 1
ATOM 741 O O . ASN A 1 95 ? 23.481 -2.684 -9.782 1.00 55.09 95 ASN A O 1
ATOM 745 N N . PHE A 1 96 ? 22.951 -0.561 -9.286 1.00 57.22 96 PHE A N 1
ATOM 746 C CA . PHE A 1 96 ? 23.588 -0.011 -10.471 1.00 57.22 96 PHE A CA 1
ATOM 747 C C . PHE A 1 96 ? 25.095 -0.155 -10.263 1.00 57.22 96 PHE A C 1
ATOM 749 O O . PHE A 1 96 ? 25.643 0.392 -9.304 1.00 57.22 96 PHE A O 1
ATOM 756 N N . ASN A 1 97 ? 25.769 -0.907 -11.135 1.00 47.03 97 ASN A N 1
ATOM 757 C CA . ASN A 1 97 ? 27.223 -0.875 -11.198 1.00 47.03 97 ASN A CA 1
ATOM 758 C C . ASN A 1 97 ? 27.651 0.595 -11.297 1.00 47.03 97 ASN A C 1
ATOM 760 O O . ASN A 1 97 ? 27.347 1.275 -12.277 1.00 47.03 97 ASN A O 1
ATOM 764 N N . LYS A 1 98 ? 28.360 1.077 -10.272 1.00 44.50 98 LYS A N 1
ATOM 765 C CA . LYS A 1 98 ? 28.918 2.435 -10.147 1.00 44.50 98 LYS A CA 1
ATOM 766 C C . LYS A 1 98 ? 29.911 2.806 -11.267 1.00 44.50 98 LYS A C 1
ATOM 768 O O . LYS A 1 98 ? 30.503 3.874 -11.218 1.00 44.50 98 LYS A O 1
ATOM 773 N N . SER A 1 99 ? 30.102 1.961 -12.280 1.00 41.53 99 SER A N 1
ATOM 774 C CA . SER A 1 99 ? 31.149 2.075 -13.299 1.00 41.53 99 SER A CA 1
ATOM 775 C C . SER A 1 99 ? 30.782 2.903 -14.539 1.00 41.53 99 SER A C 1
ATOM 777 O O . SER A 1 99 ? 31.526 2.872 -15.513 1.00 41.53 99 SER A O 1
ATOM 779 N N . LYS A 1 100 ? 29.668 3.653 -14.546 1.00 42.28 100 LYS A N 1
ATOM 780 C CA . LYS A 1 100 ? 29.286 4.502 -15.699 1.00 42.28 100 LYS A CA 1
ATOM 781 C C . LYS A 1 100 ? 29.108 5.996 -15.419 1.00 42.28 100 LYS A C 1
ATOM 783 O O . LYS A 1 100 ? 28.776 6.730 -16.341 1.00 42.28 100 LYS A O 1
ATOM 788 N N . TYR A 1 101 ? 29.424 6.470 -14.215 1.00 42.66 101 TYR A N 1
ATOM 789 C CA . TYR A 1 101 ? 29.693 7.897 -13.999 1.00 42.66 101 TYR A CA 1
ATOM 790 C C . TYR A 1 101 ? 31.199 8.132 -14.122 1.00 42.66 101 TYR A C 1
ATOM 792 O O . TYR A 1 101 ? 31.893 8.400 -13.145 1.00 42.66 101 TYR A O 1
ATOM 8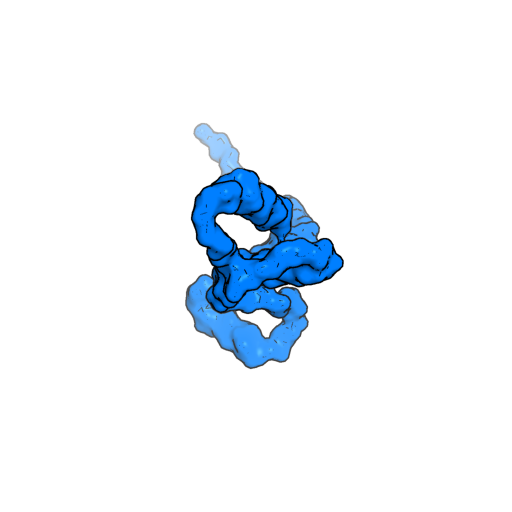00 N N . HIS A 1 102 ? 31.715 7.958 -15.339 1.00 37.94 102 HIS A N 1
ATOM 801 C CA . HIS A 1 102 ? 33.026 8.481 -15.691 1.00 37.94 102 HIS A CA 1
ATOM 802 C C . HIS A 1 102 ? 32.944 10.008 -15.591 1.00 37.94 102 HIS A C 1
ATOM 804 O O . HIS A 1 102 ? 32.257 10.652 -16.377 1.00 37.94 102 HIS A O 1
ATOM 810 N N . THR A 1 103 ? 33.579 10.548 -14.552 1.00 43.03 103 THR A N 1
ATOM 811 C CA . THR A 1 103 ? 34.367 11.787 -14.569 1.00 43.03 103 THR A CA 1
ATOM 812 C C . THR A 1 103 ? 34.145 12.681 -15.797 1.00 43.03 103 THR A C 1
ATOM 814 O O . THR A 1 103 ? 34.881 12.587 -16.779 1.00 43.03 103 THR A O 1
ATOM 817 N N . SER A 1 104 ? 33.192 13.613 -15.733 1.00 37.75 104 SER A N 1
ATOM 818 C CA . SER A 1 104 ? 33.362 14.870 -16.460 1.00 37.75 104 SER A CA 1
ATOM 819 C C . SER A 1 104 ? 34.420 15.663 -15.698 1.00 37.75 104 SER A C 1
ATOM 821 O O . SER A 1 104 ? 34.138 16.221 -14.637 1.00 37.75 104 SER A O 1
ATOM 823 N N . ASN A 1 105 ? 35.656 15.601 -16.197 1.00 36.91 105 ASN A N 1
ATOM 824 C CA . ASN A 1 105 ? 36.803 16.372 -15.735 1.00 36.91 105 ASN A CA 1
ATOM 825 C C . ASN A 1 105 ? 36.396 17.822 -15.441 1.00 36.91 105 ASN A C 1
ATOM 827 O O . ASN A 1 105 ? 36.129 18.590 -16.361 1.00 36.91 105 ASN A O 1
ATOM 831 N N . CYS A 1 106 ? 36.389 18.197 -14.163 1.00 35.78 106 CYS A N 1
ATOM 832 C CA . CYS A 1 106 ? 36.536 19.590 -13.777 1.00 35.78 106 CYS A CA 1
ATOM 833 C C . CYS A 1 106 ? 38.040 19.865 -13.827 1.00 35.78 106 CYS A C 1
ATOM 835 O O . CYS A 1 106 ? 38.766 19.610 -12.867 1.00 35.78 106 CYS A O 1
ATOM 837 N N . SER A 1 107 ? 38.529 20.240 -15.007 1.00 38.00 107 SER A N 1
ATOM 838 C CA . SER A 1 107 ? 39.884 20.747 -15.175 1.00 38.00 107 SER A CA 1
ATOM 839 C C . SER A 1 107 ? 39.972 22.106 -14.492 1.00 38.00 107 SER A C 1
ATOM 841 O O . SER A 1 107 ? 39.335 23.066 -14.919 1.00 38.00 107 SER A O 1
ATOM 843 N N . THR A 1 108 ? 40.760 22.132 -13.425 1.00 37.03 108 THR A N 1
ATOM 844 C CA . THR A 1 108 ? 41.414 23.305 -12.848 1.00 37.03 108 THR A CA 1
ATOM 845 C C . THR A 1 108 ? 41.890 24.284 -13.922 1.00 37.03 108 THR A C 1
ATOM 847 O O . THR A 1 108 ? 42.686 23.898 -14.783 1.00 37.03 108 THR A O 1
ATOM 850 N N . ILE A 1 109 ? 41.447 25.536 -13.811 1.00 42.44 109 ILE A N 1
ATOM 851 C CA . ILE A 1 109 ? 42.188 26.745 -14.192 1.00 42.44 109 ILE A CA 1
ATOM 852 C C . ILE A 1 109 ? 42.037 27.713 -13.022 1.00 42.44 109 ILE A C 1
ATOM 854 O O . ILE A 1 109 ? 40.889 27.834 -12.534 1.00 42.44 109 ILE A O 1
#

Organism: Henneguya salminicola (NCBI:txid69463)

Sequence (109 aa):
FYVYCWAVLENKIFSQQSCKKKIILMGDSSGANLVVGVMQKIIKKGIYIPNGLVLIYPTLNMVETLSPSRLLSFIDPCLSLGNFINIKNCYLGKNFNKSKYHTSNCSTI

Solvent-accessible surface area (backbone atoms only — not comparable to full-atom values): 6867 Å² total; per-residue (Å²): 89,69,69,55,54,48,53,53,49,51,52,56,69,68,44,87,64,77,74,90,79,83,44,69,49,71,25,44,36,67,47,16,33,50,45,52,53,32,49,53,51,34,61,77,66,70,48,88,74,63,79,42,78,46,69,41,76,54,54,76,78,86,71,98,61,98,41,75,72,55,59,49,33,68,72,34,88,90,54,45,56,68,60,53,54,52,54,50,34,61,73,71,64,56,76,74,76,80,83,75,76,73,77,79,77,81,74,86,128

Mean predicted aligned error: 11.48 Å

InterPro domains:
  IPR013094 Alpha/beta hydrolase fold-3 [PF07859] (4-71)
  IPR029058 Alpha/Beta hydrolase fold [G3DSA:3.40.50.1820] (1-107)
  IPR029058 Alpha/Beta hydrolase fold [SSF53474] (21-101)

Radius of gyration: 20.65 Å; Cα contacts (8 Å, |Δi|>4): 74; chains: 1; bounding box: 59×38×52 Å

Nearest PDB structures (foldseek):
  3wj2-assembly1_A  TM=6.986E-01  e=9.341E-03  Ferroplasma acidiphilum
  4xvc-assembly4_D  TM=8.027E-01  e=7.562E-02  environmental samples
  7b1x-assembly1_A  TM=7.511E-01  e=5.045E-02  uncultured bacterium
  3fzv-assembly1_D  TM=2.944E-01  e=5.672E+00  Pseudomonas aerug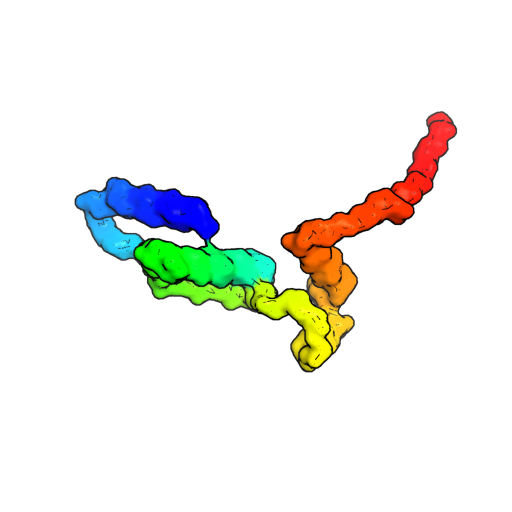inosa PAO1